Protein 5IXU (pdb70)

Foldseek 3Di:
DKKKKKKFQWDPPCLVVLVVLCVVQPPVLLVVQWDWPDWDADPDDRGSMIITITDDPDDVSVVVSVVVSVPDPSNVVRVVVNVVTGPDMDIDMDDDDPPDDD

Sequence (102 aa):
MLVEMRTYRITAGKVPEFLKIYQDEGLGIITQYARLRGCWTQDSGTLNSVVFWWAYDDYSHRAAQRERLAADPQWQAFTPRIVPYLEHQESVVFLVPAAFCPD

Solvent-accessible surface area: 6343 Å² total; per-residue (Å²): 94,3,32,2,58,40,16,21,92,2,57,79,65,21,18,95,45,0,51,51,22,12,122,117,71,0,58,50,23,10,60,129,52,10,54,58,129,10,56,128,74,64,142,87,72,78,97,52,3,0,17,3,94,8,12,15,96,61,118,79,90,44,61,62,56,81,127,49,8,59,70,15,97,114,34,101,76,8,39,81,117,10,86,97,51,37,102,78,89,93,60,64,84,77,107,70,58,115,178,63,111,137

InterPro domains:
  IPR011008 Dimeric alpha-beta barrel [SSF54909] (1-107)
  IPR012577 NIPSNAP [PF07978] (9-107)
  IPR051557 NipSnap domain-containing protein [PTHR21017] (2-107)

Nearest PDB structures (foldseek):
  5ixu-assembly1_A  TM=1.010E+00  e=1.573E-21  Paraburkholderia xenovorans LB400
  5k9f-assembly1_A  TM=9.695E-01  e=9.346E-12  Paraburkholderia xenovorans LB400
  1vqy-assembly1_C  TM=9.711E-01  e=3.138E-11  Agrobacterium fabrum str. C58
  2ap6-assembly1_A  TM=9.720E-01  e=5.937E-11  Agrobacterium fabrum str. C58
  1vqs-assembly1_B  TM=9.683E-01  e=1.046E-09  Agrobacterium fabrum str. C58

Radius of gyration: 14.14 Å; Cα contacts (8 Å, |Δi|>4): 156; chains: 1; bounding box: 19×32×40 Å

Organism: Paraburkholderia xenovorans (strain LB400) (NCBI:txid266265)

Secondary structure (DSSP, 8-state):
-EEEEEEEEE-TT-HHHHHHHI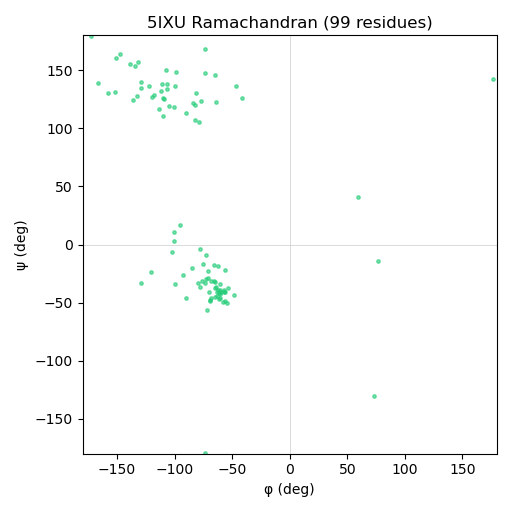IIIIHHHHTTTSEEEEEEE-SSSSSSEEEEEEEESSHHHHHHHHHHHHT-HHHHHHHHHHGGGEEEEEEEEE---TT---

B-factor: mean 49.91, std 13.93, range [25.0, 137.82]

CATH classification: 3.30.70.100

Structure (mmCIF, N/CA/C/O backbone):
data_5IXU
#
_entry.id   5IXU
#
_cell.length_a   94.620
_cell.length_b   94.620
_cell.length_c   94.620
_cell.angle_alpha   90.000
_cell.angle_beta   90.000
_cell.angle_gamma   90.000
#
_symmetry.space_group_name_H-M   'P 4 3 2'
#
loop_
_entity.id
_entity.type
_entity.pdbx_description
1 polymer 'Uncharacterized protein'
2 non-polymer 'SULFATE ION'
3 water water
#
loop_
_atom_site.group_PDB
_atom_site.id
_atom_site.type_symbol
_atom_site.label_atom_id
_atom_site.label_alt_id
_atom_site.label_comp_id
_atom_site.label_asym_id
_atom_site.label_entity_id
_atom_site.label_seq_id
_atom_site.pdbx_PDB_ins_code
_atom_site.Cartn_x
_atom_site.Cartn_y
_atom_site.Cartn_z
_atom_site.occupancy
_atom_site.B_iso_or_equiv
_atom_site.auth_seq_id
_atom_site.auth_comp_id
_atom_site.auth_asym_id
_atom_site.auth_atom_id
_atom_site.pdbx_PDB_model_num
ATOM 1 N N . MET A 1 15 ? 10.321 28.375 52.268 1.00 51.81 7 MET A N 1
ATOM 2 C CA . MET A 1 15 ? 10.525 27.634 51.023 1.00 48.39 7 MET A CA 1
ATOM 3 C C . MET A 1 15 ? 9.637 26.369 50.907 1.00 50.21 7 MET A C 1
ATOM 4 O O . MET A 1 15 ? 8.968 25.939 51.858 1.00 48.77 7 MET A O 1
ATOM 6 N N . LEU A 1 16 ? 9.655 25.774 49.717 1.00 46.86 8 LEU A N 1
ATOM 7 C CA . LEU A 1 16 ? 8.785 24.655 49.386 1.00 45.30 8 LEU A CA 1
ATOM 8 C C . LEU A 1 16 ? 9.417 23.897 48.233 1.00 47.10 8 LEU A C 1
ATOM 9 O O . LEU A 1 16 ? 9.824 24.505 47.240 1.00 49.01 8 LEU A O 1
ATOM 14 N N . VAL A 1 17 ? 9.523 22.585 48.368 1.00 42.16 9 VAL A N 1
ATOM 15 C CA . VAL A 1 17 ? 9.994 21.743 47.285 1.00 33.72 9 VAL A CA 1
ATOM 16 C C . VAL A 1 17 ? 8.810 20.985 46.738 1.00 33.67 9 VAL A C 1
ATOM 17 O O . VAL A 1 17 ? 7.966 20.494 47.503 1.00 35.91 9 VAL A O 1
ATOM 21 N N . GLU A 1 18 ? 8.755 20.885 45.415 1.00 30.99 10 GLU A N 1
ATOM 22 C CA . GLU A 1 18 ? 7.897 19.924 44.751 1.00 29.97 10 GLU A CA 1
ATOM 23 C C . GLU A 1 18 ? 8.765 18.798 44.226 1.00 30.86 10 GLU A C 1
ATOM 24 O O . GLU A 1 18 ? 9.640 19.025 43.386 1.00 31.34 10 GLU A O 1
ATOM 30 N N . MET A 1 19 ? 8.511 17.587 44.697 1.00 29.09 11 MET A N 1
ATOM 31 C CA . MET A 1 19 ? 9.206 16.410 44.201 1.00 31.79 11 MET A CA 1
ATOM 32 C C . MET A 1 19 ? 8.296 15.688 43.220 1.00 36.53 11 MET A C 1
ATOM 33 O O . MET A 1 19 ? 7.200 15.245 43.587 1.00 36.36 11 MET A O 1
ATOM 38 N N . ARG A 1 20 ? 8.743 15.579 41.976 1.00 32.70 12 ARG A N 1
ATOM 39 C CA . ARG A 1 20 ? 7.958 14.975 40.909 1.00 31.49 12 ARG A CA 1
ATOM 40 C C . ARG A 1 20 ? 8.682 13.744 40.396 1.00 32.98 12 ARG A C 1
ATOM 41 O O . ARG A 1 20 ? 9.873 13.807 40.063 1.00 36.56 12 ARG A O 1
ATOM 49 N N . THR A 1 21 ? 7.966 12.632 40.327 1.00 31.59 13 THR A N 1
ATOM 50 C CA . THR A 1 21 ? 8.542 11.363 39.906 1.00 31.32 13 THR A CA 1
ATOM 51 C C . THR A 1 21 ? 7.830 10.858 38.656 1.00 35.04 13 THR A C 1
ATOM 52 O O . THR A 1 21 ? 6.595 10.782 38.628 1.00 38.52 13 THR A O 1
ATOM 56 N N . TYR A 1 22 ? 8.611 10.547 37.615 1.00 31.70 14 TYR A N 1
ATOM 57 C CA . TYR A 1 22 ? 8.089 10.097 36.328 1.00 31.77 14 TYR A CA 1
ATOM 58 C C . TYR A 1 22 ? 8.510 8.645 36.106 1.00 29.28 14 TYR A C 1
ATOM 59 O O . TYR A 1 22 ? 9.706 8.349 35.999 1.00 37.61 14 TYR A O 1
ATOM 68 N N . ARG A 1 23 ? 7.531 7.746 36.034 1.00 45.95 15 ARG A N 1
ATOM 69 C CA . ARG A 1 23 ? 7.807 6.386 35.607 1.00 41.51 15 ARG A CA 1
ATOM 70 C C . ARG A 1 23 ? 7.788 6.348 34.085 1.00 40.28 15 ARG A C 1
ATOM 71 O O . ARG A 1 23 ? 6.785 6.713 33.461 1.00 38.68 15 ARG A O 1
ATOM 79 N N . ILE A 1 24 ? 8.911 5.930 33.501 1.00 42.77 16 ILE A N 1
ATOM 80 C CA . ILE A 1 24 ? 9.176 5.923 32.066 1.00 43.81 16 ILE A CA 1
ATOM 81 C C . ILE A 1 24 ? 8.926 4.523 31.521 1.00 53.08 16 ILE A C 1
ATOM 82 O O . ILE A 1 24 ? 9.092 3.522 32.223 1.00 60.81 16 ILE A O 1
ATOM 87 N N . THR A 1 25 ? 8.490 4.456 30.266 1.00 52.83 17 THR A N 1
ATOM 88 C CA . THR A 1 25 ? 8.508 3.218 29.498 1.00 51.69 17 THR A CA 1
ATOM 89 C C . THR A 1 25 ? 9.801 2.449 29.730 1.00 49.37 17 THR A C 1
ATOM 90 O O . THR A 1 25 ? 10.893 2.988 29.547 1.00 47.40 17 THR A O 1
ATOM 94 N N . ALA A 1 26 ? 9.657 1.181 30.124 1.00 49.64 18 ALA A N 1
ATOM 95 C CA . ALA A 1 26 ? 10.793 0.326 30.442 1.00 58.70 18 ALA A CA 1
ATOM 96 C C . ALA A 1 26 ? 11.871 0.417 29.374 1.00 61.34 18 ALA A C 1
ATOM 97 O O . ALA A 1 26 ? 11.584 0.431 28.178 1.00 68.61 18 ALA A O 1
ATOM 99 N N . GLY A 1 27 ? 13.119 0.507 29.814 1.00 53.95 19 GLY A N 1
ATOM 100 C CA . GLY A 1 27 ? 14.227 0.603 28.893 1.00 50.31 19 GLY A CA 1
ATOM 101 C C . GLY A 1 27 ? 14.432 1.952 28.237 1.00 56.43 19 GLY A C 1
ATOM 102 O O . GLY A 1 27 ? 15.498 2.178 27.649 1.00 60.17 19 GLY A O 1
ATOM 103 N N . LYS A 1 28 ? 13.465 2.864 28.306 1.00 54.43 20 LYS A N 1
ATOM 104 C CA . LYS A 1 28 ? 13.534 4.090 27.525 1.00 49.54 20 LYS A CA 1
ATOM 105 C C . LYS A 1 28 ? 13.996 5.298 28.335 1.00 46.73 20 LYS A C 1
ATOM 106 O O . LYS A 1 28 ? 13.944 6.420 27.829 1.00 45.73 20 LYS A O 1
ATOM 108 N N . VAL A 1 29 ? 14.481 5.099 29.562 1.00 49.86 21 VAL A N 1
ATOM 109 C CA . VAL A 1 29 ? 14.896 6.239 30.386 1.00 43.43 21 VAL A CA 1
ATOM 110 C C . VAL A 1 29 ? 16.017 7.047 29.743 1.00 46.37 21 VAL A C 1
ATOM 111 O O . VAL A 1 29 ? 15.929 8.287 29.749 1.00 45.80 21 VAL A O 1
ATOM 115 N N . PRO A 1 30 ? 17.091 6.445 29.208 1.00 47.57 22 PRO A N 1
ATOM 116 C CA . PRO A 1 30 ? 1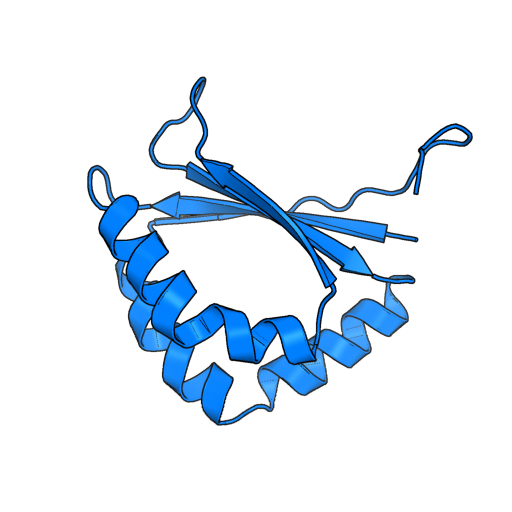8.124 7.281 28.576 1.00 42.97 22 PRO A CA 1
ATOM 117 C C . PRO A 1 30 ? 17.590 8.111 27.429 1.00 43.05 22 PRO A C 1
ATOM 118 O O . PRO A 1 30 ? 17.949 9.285 27.314 1.00 43.92 22 PRO A O 1
ATOM 122 N N . GLU A 1 31 ? 16.714 7.551 26.591 1.00 54.28 23 GLU A N 1
ATOM 123 C CA . GLU A 1 31 ? 16.121 8.359 25.531 1.00 49.47 23 GLU A CA 1
ATOM 124 C C . GLU A 1 31 ? 15.385 9.557 26.118 1.00 48.15 23 GLU A C 1
ATOM 125 O O . GLU A 1 31 ? 15.619 10.699 25.703 1.00 47.00 23 GLU A O 1
ATOM 127 N N . PHE A 1 32 ? 14.518 9.319 27.118 1.00 49.13 24 PHE A N 1
ATOM 128 C CA . PHE A 1 32 ? 13.761 10.405 27.749 1.00 43.13 24 PHE A CA 1
ATOM 129 C C . PHE A 1 32 ? 14.689 11.478 28.300 1.00 46.95 24 PHE A C 1
ATOM 130 O O . PHE A 1 32 ? 14.417 12.680 28.159 1.00 43.23 24 PHE A O 1
ATOM 138 N N . LEU A 1 33 ? 15.800 11.065 28.919 1.00 39.43 25 LEU A N 1
ATOM 139 C CA . LEU A 1 33 ? 16.678 12.041 29.542 1.00 40.00 25 LEU A CA 1
ATOM 140 C C . LEU A 1 33 ? 17.452 12.854 28.506 1.00 45.02 25 LEU A C 1
ATOM 141 O O . LEU A 1 33 ? 17.790 14.014 28.766 1.00 44.23 25 LEU A O 1
ATOM 146 N N . LYS A 1 34 ? 17.745 12.283 27.334 1.00 45.12 26 LYS A N 1
ATOM 147 C CA . LYS A 1 34 ? 18.404 13.082 26.303 1.00 48.72 26 LYS A CA 1
ATOM 148 C C . LYS A 1 34 ? 17.449 14.136 25.766 1.00 49.49 26 LYS A C 1
ATOM 149 O O . LYS A 1 34 ? 17.796 15.318 25.685 1.00 51.62 26 LYS A O 1
ATOM 151 N N . ILE A 1 35 ? 16.223 13.724 25.438 1.00 48.24 27 ILE A N 1
ATOM 152 C CA . ILE A 1 35 ? 15.215 14.655 24.940 1.00 58.76 27 ILE A CA 1
ATOM 153 C C . ILE A 1 35 ? 14.924 15.737 25.974 1.00 52.76 27 ILE A C 1
ATOM 154 O O . ILE A 1 35 ? 14.798 16.924 25.637 1.00 50.36 27 ILE A O 1
ATOM 159 N N . TYR A 1 36 ? 14.808 15.350 27.242 1.00 44.69 28 TYR A N 1
ATOM 160 C CA . TYR A 1 36 ? 14.568 16.346 28.275 1.00 43.54 28 TYR A CA 1
ATOM 161 C C . TYR A 1 36 ? 15.741 17.306 28.350 1.00 45.92 28 TYR A C 1
ATOM 162 O O . TYR A 1 36 ? 15.559 18.530 28.387 1.00 47.45 28 TYR A O 1
ATOM 171 N N . GLN A 1 37 ? 16.959 16.768 28.309 1.00 44.64 29 GLN A N 1
ATOM 172 C CA . GLN A 1 37 ? 18.140 17.603 28.491 1.00 48.82 29 GLN A CA 1
ATOM 173 C C . GLN A 1 37 ? 18.349 18.529 27.303 1.00 53.38 29 GLN A C 1
ATOM 174 O O . GLN A 1 37 ? 18.568 19.734 27.473 1.00 55.13 29 GLN A O 1
ATOM 180 N N . ASP A 1 38 ? 18.287 17.981 26.089 1.00 52.25 30 ASP A N 1
ATOM 181 C CA . ASP A 1 38 ? 18.565 18.775 24.903 1.00 59.73 30 ASP A CA 1
ATOM 182 C C . ASP A 1 38 ? 17.467 19.784 24.600 1.00 67.31 30 ASP A C 1
ATOM 183 O O . ASP A 1 38 ? 17.739 20.781 23.928 1.00 79.18 30 ASP A O 1
ATOM 188 N N . GLU A 1 39 ? 16.242 19.570 25.081 1.00 65.91 31 GLU A N 1
ATOM 189 C CA . GLU A 1 39 ? 15.120 20.333 24.546 1.00 62.69 31 GLU A CA 1
ATOM 190 C C . GLU A 1 39 ? 14.260 20.997 25.618 1.00 58.62 31 GLU A C 1
ATOM 191 O O . GLU A 1 39 ? 13.722 22.087 25.385 1.00 55.65 31 GLU A O 1
ATOM 197 N N . GLY A 1 40 ? 14.125 20.377 26.790 1.00 54.67 32 GLY A N 1
ATOM 198 C CA . GLY A 1 40 ? 13.242 20.933 27.805 1.00 54.19 32 GLY A CA 1
ATOM 199 C C . GLY A 1 40 ? 13.909 21.731 28.911 1.00 52.68 32 GLY A C 1
ATOM 200 O O . GLY A 1 40 ? 13.350 22.713 29.412 1.00 48.14 32 GLY A O 1
ATOM 201 N N . LEU A 1 41 ? 15.119 21.314 29.285 1.00 55.89 33 LEU A N 1
ATOM 202 C CA . LEU A 1 41 ? 15.776 21.854 30.471 1.00 52.36 33 LEU A CA 1
ATOM 203 C C . LEU A 1 41 ? 15.910 23.370 30.404 1.00 51.71 33 LEU A C 1
ATOM 204 O O . LEU A 1 41 ? 15.587 24.080 31.364 1.00 44.45 33 LEU A O 1
ATOM 209 N N . GLY A 1 42 ? 16.398 23.881 29.272 1.00 52.78 34 GLY A N 1
ATOM 210 C CA . GLY A 1 42 ? 16.593 25.315 29.131 1.00 53.83 34 GLY A CA 1
ATOM 211 C C . GLY A 1 42 ? 15.312 26.115 29.265 1.00 56.25 34 GLY A C 1
ATOM 212 O O . GLY A 1 42 ? 15.331 27.233 29.785 1.00 60.67 34 GLY A O 1
ATOM 213 N N . ILE A 1 43 ? 14.185 25.562 28.809 1.00 54.17 35 ILE A N 1
ATOM 214 C CA . ILE A 1 43 ? 12.918 26.283 28.905 1.00 48.57 35 ILE A CA 1
ATOM 215 C C . ILE A 1 43 ? 12.448 26.331 30.347 1.00 54.96 35 ILE A C 1
ATOM 216 O O . ILE A 1 43 ? 12.224 27.409 30.909 1.00 58.99 35 ILE A O 1
ATOM 221 N N . ILE A 1 44 ? 12.298 25.158 30.973 1.00 47.10 36 ILE A N 1
ATOM 222 C CA . ILE A 1 44 ? 11.631 25.113 32.271 1.00 40.38 36 ILE A CA 1
ATOM 223 C C . ILE A 1 44 ? 12.480 25.783 33.339 1.00 49.55 36 ILE A C 1
ATOM 224 O O . ILE A 1 44 ? 11.941 26.390 34.272 1.00 49.35 36 ILE A O 1
ATOM 229 N N . THR A 1 45 ? 13.810 25.732 33.210 1.00 46.63 37 THR A N 1
ATOM 230 C CA . THR A 1 45 ? 14.628 26.374 34.227 1.00 45.48 37 THR A CA 1
ATOM 231 C C . THR A 1 45 ? 14.573 27.896 34.133 1.00 49.38 37 THR A C 1
ATOM 232 O O . THR A 1 45 ? 15.030 28.573 35.053 1.00 48.34 37 THR A O 1
ATOM 236 N N . GLN A 1 46 ? 13.983 28.454 33.081 1.00 54.25 38 GLN A N 1
ATOM 237 C CA . GLN A 1 46 ? 13.663 29.874 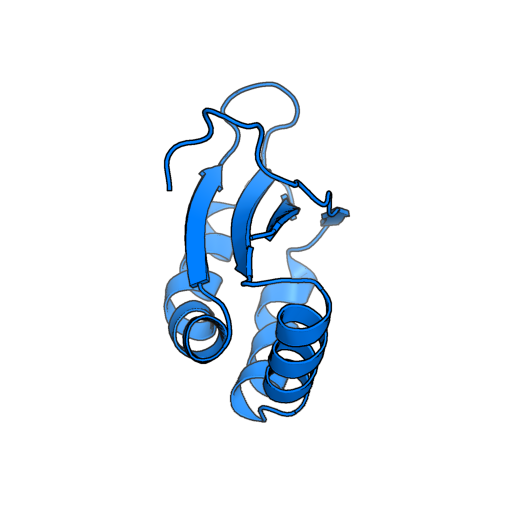33.123 1.00 58.91 38 GLN A CA 1
ATOM 238 C C . GLN A 1 46 ? 12.601 30.187 34.167 1.00 56.10 38 GLN A C 1
ATOM 239 O O . GLN A 1 46 ? 12.485 31.341 34.582 1.00 59.37 38 GLN A O 1
ATOM 245 N N . TYR A 1 47 ? 11.849 29.192 34.629 1.00 50.79 39 TYR A N 1
ATOM 246 C CA . TYR A 1 47 ? 10.716 29.452 35.506 1.00 50.30 39 TYR A CA 1
ATOM 247 C C . TYR A 1 47 ? 10.788 28.776 36.869 1.00 53.01 39 TYR A C 1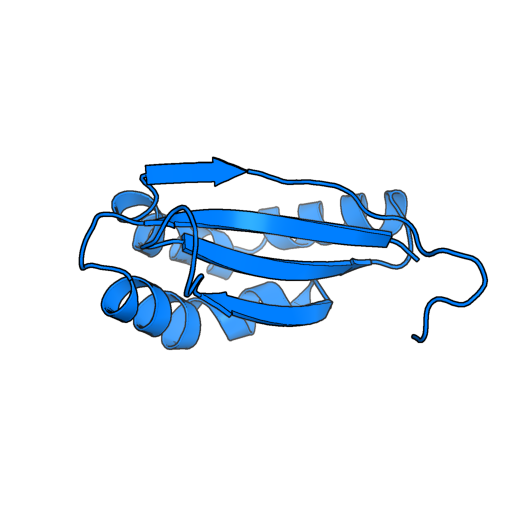
ATOM 248 O O . TYR A 1 47 ? 10.159 29.268 37.806 1.00 61.85 39 TYR A O 1
ATOM 257 N N . ALA A 1 48 ? 11.529 27.683 37.024 1.00 45.76 40 ALA A N 1
ATOM 258 C CA . ALA A 1 48 ? 11.623 27.017 38.312 1.00 41.75 40 ALA A CA 1
ATOM 259 C C . ALA A 1 48 ? 13.074 26.679 38.629 1.00 45.35 40 ALA A C 1
ATOM 260 O O . ALA A 1 48 ? 13.893 26.499 37.725 1.00 52.27 40 ALA A O 1
ATOM 262 N N . ARG A 1 49 ? 13.392 26.588 39.920 1.00 42.77 41 ARG A N 1
ATOM 263 C CA . ARG A 1 49 ? 14.743 26.233 40.345 1.00 50.60 41 ARG A CA 1
ATOM 264 C C . ARG A 1 49 ? 14.841 24.715 40.492 1.00 52.29 41 ARG A C 1
ATOM 265 O O . ARG A 1 49 ? 14.205 24.124 41.371 1.00 55.93 41 ARG A O 1
ATOM 267 N N . LEU A 1 50 ? 15.643 24.086 39.632 1.00 49.71 42 LEU A N 1
ATOM 268 C CA . LEU A 1 50 ? 15.931 22.664 39.743 1.00 44.36 42 LEU A CA 1
ATOM 269 C C . LEU A 1 50 ? 17.032 22.445 40.759 1.00 44.70 42 LEU A C 1
ATOM 270 O O . LEU A 1 50 ? 18.146 22.936 40.582 1.00 44.37 42 LEU A O 1
ATOM 275 N N . ARG A 1 51 ? 16.740 21.690 41.808 1.00 46.79 43 ARG A N 1
ATOM 276 C CA . ARG A 1 51 ? 17.781 21.350 42.759 1.00 48.89 43 ARG A CA 1
ATOM 277 C C . ARG A 1 51 ? 18.320 19.936 42.588 1.00 53.21 43 ARG A C 1
ATOM 278 O O . ARG A 1 51 ? 19.298 19.595 43.245 1.00 61.75 43 ARG A O 1
ATOM 286 N N . GLY A 1 52 ? 17.741 19.115 41.715 1.00 53.94 44 GLY A N 1
ATOM 287 C CA . GLY A 1 52 ? 18.253 17.769 41.518 1.00 50.03 44 GLY A CA 1
ATOM 288 C C . GLY A 1 52 ? 17.440 16.925 40.556 1.00 45.47 44 GLY A C 1
ATOM 289 O O . GLY A 1 52 ? 16.207 17.024 40.534 1.00 43.30 44 GLY A O 1
ATOM 290 N N . CYS A 1 53 ? 18.113 16.099 39.749 1.00 42.44 45 CYS A N 1
ATOM 291 C CA . CYS A 1 53 ? 17.443 15.160 38.848 1.00 39.43 45 CYS A CA 1
ATOM 292 C C . CYS A 1 53 ? 18.131 13.804 38.916 1.00 37.31 45 CYS A C 1
ATOM 293 O O . CYS A 1 53 ? 19.334 13.697 38.655 1.00 38.59 45 CYS A O 1
ATOM 296 N N . TRP A 1 54 ? 17.368 12.763 39.227 1.00 36.96 46 TRP A N 1
ATOM 297 C CA . TRP A 1 54 ? 17.951 11.474 39.575 1.00 38.22 46 TRP A CA 1
ATOM 298 C C . TRP A 1 54 ? 17.161 10.348 38.927 1.00 37.91 46 TRP A C 1
ATOM 299 O O . TRP A 1 54 ? 15.966 10.467 38.660 1.00 37.00 46 TRP A O 1
ATOM 310 N N . THR A 1 55 ? 17.823 9.223 38.728 1.00 42.88 47 THR A N 1
ATOM 311 C CA . THR A 1 55 ? 17.119 7.998 38.392 1.00 38.80 47 THR A CA 1
ATOM 312 C C . THR A 1 55 ? 17.146 7.073 39.606 1.00 39.97 47 THR A C 1
ATOM 313 O O . THR A 1 55 ? 18.052 7.148 40.445 1.00 44.66 47 THR A O 1
ATOM 317 N N . GLN A 1 56 ? 16.124 6.236 39.745 1.00 34.94 48 GLN A N 1
ATOM 318 C CA . GLN A 1 56 ? 16.085 5.355 40.903 1.00 34.99 48 GLN A CA 1
ATOM 319 C C . GLN A 1 56 ? 16.962 4.153 40.648 1.00 37.83 48 GLN A C 1
ATOM 320 O O . GLN A 1 56 ? 16.852 3.511 39.604 1.00 38.58 48 GLN A O 1
ATOM 326 N N . ASP A 1 57 ? 17.831 3.859 41.602 1.00 37.38 49 ASP A N 1
ATOM 327 C CA . ASP A 1 57 ? 18.633 2.647 41.611 1.00 31.41 49 ASP A CA 1
ATOM 328 C C . ASP A 1 57 ? 18.070 1.565 42.547 1.00 38.44 49 ASP A C 1
ATOM 329 O O . ASP A 1 57 ? 18.702 0.510 42.706 1.00 32.47 49 ASP A O 1
ATOM 334 N N . SER A 1 58 ? 16.914 1.796 43.180 1.00 31.31 50 SER A N 1
ATOM 335 C CA . SER A 1 58 ? 16.282 0.787 44.029 1.00 33.54 50 SER A CA 1
ATOM 336 C C . SER A 1 58 ? 14.780 1.013 44.002 1.00 33.34 50 SER A C 1
ATOM 337 O O . SER A 1 58 ? 14.313 2.097 43.641 1.00 35.24 50 SER A O 1
ATOM 340 N N . GLY A 1 59 ? 14.022 -0.018 44.372 1.00 33.45 51 GLY A N 1
ATOM 341 C CA . GLY A 1 59 ? 12.560 0.093 44.314 1.00 34.35 51 GLY A CA 1
ATOM 342 C C . GLY A 1 59 ? 12.052 0.044 42.880 1.00 34.48 51 GLY A C 1
ATOM 343 O O . GLY A 1 59 ? 12.423 -0.832 42.111 1.00 39.47 51 GLY A O 1
ATOM 344 N N . THR A 1 60 ? 11.210 0.992 42.498 1.00 38.02 52 THR A N 1
ATOM 345 C CA . THR A 1 60 ? 10.636 0.975 41.153 1.00 35.60 52 THR A CA 1
ATOM 346 C C . THR A 1 60 ? 11.621 1.581 40.160 1.00 37.33 52 THR A C 1
ATOM 347 O O . THR A 1 60 ? 11.819 2.798 40.132 1.00 34.59 52 THR A O 1
ATOM 351 N N . LEU A 1 61 ? 12.230 0.743 39.328 1.00 37.56 53 LEU A N 1
ATOM 352 C CA . LEU A 1 61 ? 13.220 1.242 38.386 1.00 38.77 53 LEU A CA 1
ATOM 353 C C . LEU A 1 61 ? 12.534 2.002 37.249 1.00 35.79 53 LEU A C 1
ATOM 354 O O . LEU A 1 61 ? 11.313 2.172 37.223 1.00 40.26 53 LEU A O 1
ATOM 359 N N . ASN A 1 62 ? 13.325 2.495 36.311 1.00 36.23 54 ASN A N 1
ATOM 360 C CA . ASN A 1 62 ? 12.781 3.270 35.191 1.00 50.17 54 ASN A CA 1
ATOM 361 C C . ASN A 1 62 ? 12.029 4.506 35.687 1.00 46.25 54 ASN A C 1
ATOM 362 O O . ASN A 1 62 ? 10.964 4.852 35.172 1.00 46.13 54 ASN A O 1
ATOM 367 N N . SER A 1 63 ? 12.578 5.167 36.700 1.00 34.92 55 SER A N 1
ATOM 368 C CA . SER A 1 63 ? 11.888 6.251 37.380 1.00 36.36 55 SER A CA 1
ATOM 369 C C . SER A 1 63 ? 12.829 7.437 37.520 1.00 41.18 55 SER A C 1
ATOM 370 O O . SER A 1 63 ? 13.953 7.285 38.002 1.00 41.71 55 SER A O 1
ATOM 373 N N . VAL A 1 64 ? 12.375 8.609 37.089 1.00 39.01 56 VAL A N 1
ATOM 374 C CA . VAL A 1 64 ? 13.167 9.830 37.142 1.00 36.56 56 VAL A CA 1
ATOM 375 C C . VAL A 1 64 ? 12.571 10.750 38.190 1.00 32.53 56 VAL A C 1
ATOM 376 O O . VAL A 1 64 ? 11.370 11.047 38.153 1.00 41.36 56 VAL A O 1
ATOM 380 N N . VAL A 1 65 ? 13.404 11.192 39.123 1.00 31.90 57 VAL A N 1
ATOM 381 C CA . VAL A 1 65 ? 12.990 12.038 40.233 1.00 31.20 57 VAL A CA 1
ATOM 382 C C . VAL A 1 65 ? 13.548 13.442 40.009 1.00 39.94 57 VAL A C 1
ATOM 383 O O . VAL A 1 65 ? 14.759 13.616 39.788 1.00 36.99 57 VAL A O 1
ATOM 387 N N . PHE A 1 66 ? 12.653 14.436 40.028 1.00 37.82 58 PHE A N 1
ATOM 388 C CA . PHE A 1 66 ? 12.997 15.856 39.948 1.00 37.45 58 PHE A CA 1
ATOM 389 C C . PHE A 1 66 ? 12.711 16.539 41.280 1.00 32.61 58 PHE A C 1
ATOM 390 O O . PHE A 1 66 ? 11.665 16.295 41.891 1.00 37.77 58 PHE A O 1
ATOM 398 N N . TRP A 1 67 ? 13.623 17.417 41.718 1.00 34.85 59 TRP A N 1
ATOM 399 C CA . TRP A 1 67 ? 13.417 18.281 42.889 1.00 39.12 59 TRP A CA 1
ATOM 400 C C . TRP A 1 67 ? 13.265 19.729 42.418 1.00 35.39 59 TRP A C 1
ATOM 401 O O . TRP A 1 67 ? 14.242 20.356 41.996 1.00 40.58 59 TRP A O 1
ATOM 412 N N . TRP A 1 68 ? 12.064 20.280 42.533 1.00 35.43 60 TRP A N 1
ATOM 413 C CA . TRP A 1 68 ? 11.810 21.673 42.164 1.00 42.29 60 TRP A CA 1
ATOM 414 C C . TRP A 1 68 ? 11.628 22.509 43.425 1.00 45.07 60 TRP A C 1
ATOM 415 O O . TRP A 1 68 ? 10.897 22.107 44.338 1.00 48.45 60 TRP A O 1
ATOM 426 N N . ALA A 1 69 ? 12.287 23.667 43.471 1.00 43.59 61 ALA A N 1
ATOM 427 C CA . ALA A 1 69 ? 12.271 24.557 44.630 1.00 42.91 61 ALA A CA 1
ATOM 428 C C . ALA A 1 69 ? 11.528 25.849 44.305 1.00 40.26 61 ALA A C 1
ATOM 429 O O . ALA A 1 69 ? 11.793 26.487 43.282 1.00 41.70 61 ALA A O 1
ATOM 431 N N . TYR A 1 70 ? 10.621 26.241 45.188 1.00 39.75 62 TYR A N 1
ATOM 432 C CA . TYR A 1 70 ? 9.889 27.492 45.070 1.00 43.85 62 TYR A CA 1
ATOM 433 C C . TYR A 1 70 ? 9.931 28.236 46.407 1.00 44.92 62 TYR A C 1
ATOM 434 O O . TYR A 1 70 ? 10.132 27.631 47.461 1.00 51.06 62 TYR A O 1
ATOM 443 N N . ASP A 1 71 ? 9.733 29.557 46.371 1.00 51.34 63 ASP A N 1
ATOM 444 C CA . ASP A 1 71 ? 9.682 30.321 47.622 1.00 59.25 63 ASP A CA 1
ATOM 445 C C . ASP A 1 71 ? 8.481 29.929 48.474 1.00 57.61 63 ASP A C 1
ATOM 446 O O . ASP A 1 71 ? 8.568 29.914 49.709 1.00 57.88 63 ASP A O 1
ATOM 451 N N . ASP A 1 72 ? 7.346 29.659 47.838 1.00 55.77 64 ASP A N 1
ATOM 452 C CA . ASP A 1 72 ? 6.108 29.337 48.541 1.00 59.20 64 ASP A CA 1
ATOM 453 C C . ASP A 1 72 ? 5.084 28.919 47.500 1.00 50.71 64 ASP A C 1
ATOM 454 O O . ASP A 1 72 ? 5.358 28.930 46.297 1.00 48.54 64 ASP A O 1
ATOM 459 N N . TYR A 1 73 ? 3.882 28.583 47.976 1.00 49.48 65 TYR A N 1
ATOM 460 C CA . TYR A 1 73 ? 2.848 28.091 47.074 1.00 51.99 65 TYR A CA 1
ATOM 461 C C . TYR A 1 73 ? 2.426 29.144 46.053 1.00 53.82 65 TYR A C 1
ATOM 462 O O . TYR A 1 73 ? 2.155 28.802 44.895 1.00 51.85 65 TYR A O 1
ATOM 471 N N . SER A 1 74 ? 2.375 30.421 46.438 1.00 55.22 66 SER A N 1
ATOM 472 C CA . SER A 1 74 ? 1.886 31.391 45.464 1.00 56.90 66 SER A CA 1
ATOM 473 C C . SER A 1 74 ? 2.951 31.733 44.423 1.00 54.08 66 SER A C 1
ATOM 474 O O . SER A 1 74 ? 2.621 31.925 43.249 1.00 56.38 66 SER A O 1
ATOM 477 N N . HIS A 1 75 ? 4.228 31.807 44.813 1.00 51.65 67 HIS A N 1
ATOM 478 C CA . HIS A 1 75 ? 5.272 31.924 43.798 1.00 52.11 67 HIS A CA 1
ATOM 479 C C . HIS A 1 75 ? 5.257 30.716 42.873 1.00 52.88 67 HIS A C 1
ATOM 480 O O . HIS A 1 75 ? 5.441 30.855 41.658 1.00 53.07 67 HIS A O 1
ATOM 487 N N . ARG A 1 76 ? 5.025 29.522 43.425 1.00 44.13 68 ARG A N 1
ATOM 488 C CA . ARG A 1 76 ? 4.913 28.344 42.575 1.00 47.52 68 ARG A CA 1
ATOM 489 C C . ARG A 1 76 ? 3.745 28.483 41.602 1.00 48.70 68 ARG A C 1
ATOM 490 O O . ARG A 1 76 ? 3.885 28.227 40.402 1.00 48.01 68 ARG A O 1
ATOM 498 N N . ALA A 1 77 ? 2.583 28.904 42.097 1.00 49.22 69 ALA A N 1
ATOM 499 C CA . ALA A 1 77 ? 1.428 29.001 41.217 1.00 48.54 69 ALA A CA 1
ATOM 500 C C . ALA A 1 77 ? 1.677 30.015 40.111 1.00 50.21 69 ALA A C 1
ATOM 501 O O . ALA A 1 77 ? 1.344 29.764 38.946 1.00 52.13 69 ALA A O 1
ATOM 503 N N . ALA A 1 78 ? 2.324 31.135 40.443 1.00 47.85 70 ALA A N 1
ATOM 504 C CA . ALA A 1 78 ? 2.576 32.168 39.444 1.00 47.38 70 ALA A CA 1
ATOM 505 C C . ALA A 1 78 ? 3.617 31.724 38.423 1.00 51.65 70 ALA A C 1
ATOM 506 O O . ALA A 1 78 ? 3.472 31.991 37.221 1.00 56.21 70 ALA A O 1
ATOM 508 N N . GLN A 1 79 ? 4.680 31.052 38.872 1.00 50.93 71 GLN A N 1
ATOM 509 C CA . GLN A 1 79 ? 5.695 30.603 37.924 1.00 44.77 71 GLN A CA 1
ATOM 510 C C . GLN A 1 79 ? 5.187 29.462 37.045 1.00 39.08 71 GLN A C 1
ATOM 511 O O . GLN A 1 79 ? 5.631 29.323 35.897 1.00 41.32 71 GLN A O 1
ATOM 517 N N . ARG A 1 80 ? 4.260 28.645 37.550 1.00 49.17 72 ARG A N 1
ATOM 518 C CA . ARG A 1 80 ? 3.743 27.545 36.739 1.00 48.60 72 ARG A CA 1
ATOM 519 C C . ARG A 1 80 ? 2.811 28.060 35.651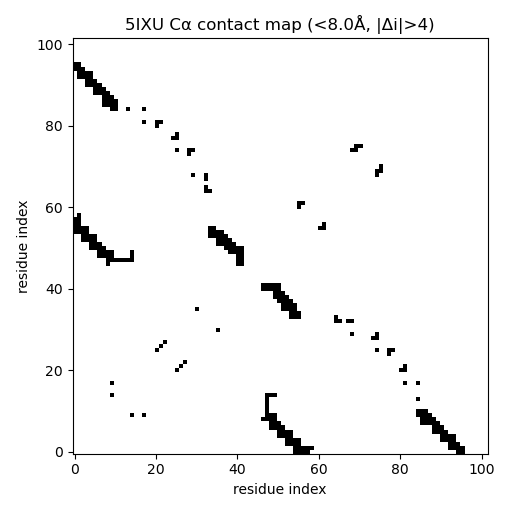 1.00 45.74 72 ARG A C 1
ATOM 520 O O . ARG A 1 80 ? 2.776 27.501 34.546 1.00 50.53 72 ARG A O 1
ATOM 528 N N . GLU A 1 81 ? 2.080 29.139 35.927 1.00 48.00 73 GLU A N 1
ATOM 529 C CA . GLU A 1 81 ? 1.275 29.761 34.880 1.00 49.37 73 GLU A CA 1
ATOM 530 C C . GLU A 1 81 ? 2.156 30.327 33.773 1.00 49.42 73 GLU A C 1
ATOM 531 O O . GLU A 1 81 ? 1.867 30.136 32.584 1.00 50.19 73 GLU A O 1
ATOM 537 N N . ARG A 1 82 ? 3.238 31.022 34.141 1.00 47.38 74 ARG A N 1
ATOM 538 C CA . ARG A 1 82 ? 4.108 31.593 33.121 1.00 51.90 74 ARG A CA 1
ATOM 539 C C . ARG A 1 82 ? 4.768 30.495 32.295 1.00 49.25 74 ARG A C 1
ATOM 540 O O . ARG A 1 82 ? 4.970 30.670 31.087 1.00 50.53 74 ARG A O 1
ATOM 542 N N . LEU A 1 83 ? 5.049 29.341 32.915 1.00 48.33 75 LEU A N 1
ATOM 543 C CA . LEU A 1 83 ? 5.567 28.182 32.184 1.00 48.38 75 LEU A CA 1
ATOM 544 C C . LEU A 1 83 ? 4.511 27.606 31.245 1.00 49.12 75 LEU A C 1
ATOM 545 O O . LEU A 1 83 ? 4.798 27.295 30.081 1.00 48.98 75 LEU A O 1
ATOM 550 N N . ALA A 1 84 ? 3.283 27.448 31.738 1.00 47.47 76 ALA A N 1
ATOM 551 C CA . ALA A 1 84 ? 2.220 26.924 30.891 1.00 45.88 76 ALA A CA 1
ATOM 552 C C . ALA A 1 84 ? 2.033 27.784 29.647 1.00 48.26 76 ALA A C 1
ATOM 553 O O . ALA A 1 84 ? 1.824 27.259 28.548 1.00 52.12 76 ALA A O 1
ATOM 555 N N . ALA A 1 85 ? 2.142 29.106 29.794 1.00 53.38 77 ALA A N 1
ATOM 556 C CA . ALA A 1 85 ? 1.912 30.032 28.690 1.00 49.53 77 ALA A CA 1
ATOM 557 C C . ALA A 1 85 ? 3.076 30.113 27.718 1.00 50.66 77 ALA A C 1
ATOM 558 O O . ALA A 1 85 ? 2.965 30.808 26.707 1.00 66.79 77 ALA A O 1
ATOM 560 N N . ASP A 1 86 ? 4.172 29.438 27.988 1.00 51.01 78 ASP A N 1
ATOM 561 C CA . ASP A 1 86 ? 5.349 29.566 27.146 1.00 58.74 78 ASP A CA 1
ATOM 562 C C . ASP A 1 86 ? 5.158 28.767 25.858 1.00 58.87 78 ASP A C 1
ATOM 563 O O . ASP A 1 86 ? 4.923 27.552 25.922 1.00 50.52 78 ASP A O 1
ATOM 568 N N . PRO A 1 87 ? 5.269 29.397 24.682 1.00 59.60 79 PRO A N 1
ATOM 569 C CA . PRO A 1 87 ? 5.097 28.638 23.430 1.00 60.09 79 PRO A CA 1
ATOM 570 C C . PRO A 1 87 ? 6.149 27.564 23.252 1.00 61.08 79 PRO A C 1
ATOM 571 O O . PRO A 1 87 ? 5.830 26.449 22.816 1.00 65.67 79 PRO A O 1
ATOM 575 N N . GLN A 1 88 ? 7.402 27.870 23.585 1.00 58.91 80 GLN A N 1
ATOM 576 C CA . GLN A 1 88 ? 8.445 26.848 23.553 1.00 57.42 80 GLN A CA 1
ATOM 577 C C . GLN A 1 88 ? 8.053 25.637 24.395 1.00 56.42 80 GLN A C 1
ATOM 578 O O . GLN A 1 88 ? 8.119 24.492 23.927 1.00 56.03 80 GLN A O 1
ATOM 584 N N . TRP A 1 89 ? 7.628 25.869 25.640 1.00 57.55 81 TRP A N 1
ATOM 585 C CA . TRP A 1 89 ? 7.278 24.744 26.502 1.00 55.45 81 TRP A CA 1
ATOM 586 C C . TRP A 1 89 ? 6.120 23.941 25.922 1.00 55.72 81 TRP A C 1
ATOM 587 O O . TRP A 1 89 ? 6.135 22.706 25.959 1.00 47.15 81 TRP A O 1
ATOM 598 N N . GLN A 1 90 ? 5.105 24.620 25.374 1.00 60.06 82 GLN A N 1
ATOM 599 C CA . GLN A 1 90 ? 3.988 23.884 24.788 1.00 62.51 82 GLN A CA 1
ATOM 600 C C . GLN A 1 90 ? 4.424 23.082 23.569 1.00 60.40 82 GLN A C 1
ATOM 601 O O . GLN A 1 90 ? 3.869 22.013 23.295 1.00 60.21 82 GLN A O 1
ATOM 607 N N . ALA A 1 91 ? 5.415 23.571 22.836 1.00 56.70 83 ALA A N 1
ATOM 608 C CA . ALA A 1 91 ? 5.927 22.805 21.713 1.00 60.97 83 ALA A CA 1
ATOM 609 C C . ALA A 1 91 ? 6.808 21.634 22.143 1.00 58.29 83 ALA A C 1
ATOM 610 O O . ALA A 1 91 ? 7.031 20.722 21.341 1.00 55.66 83 ALA A O 1
ATOM 612 N N . PHE A 1 92 ? 7.294 21.625 23.386 1.00 57.39 84 PHE A N 1
ATOM 613 C CA . PHE A 1 92 ? 8.215 20.591 23.849 1.00 58.49 84 PHE A CA 1
ATOM 614 C C . PHE A 1 92 ? 7.521 19.377 24.467 1.00 59.06 84 PHE A C 1
ATOM 615 O O . PHE A 1 92 ? 7.899 18.237 24.175 1.00 60.43 84 PHE A O 1
ATOM 623 N N . THR A 1 93 ? 6.537 19.597 25.338 1.00 55.29 85 THR A N 1
ATOM 624 C CA . THR A 1 93 ? 5.930 18.485 26.069 1.00 52.08 85 THR A CA 1
ATOM 625 C C . THR A 1 93 ? 5.416 17.345 25.189 1.00 51.34 85 THR A C 1
ATOM 626 O O . THR A 1 93 ? 5.564 16.181 25.597 1.00 49.35 85 THR A O 1
ATOM 630 N N . PRO A 1 94 ? 4.829 17.573 24.008 1.00 51.19 86 PRO A N 1
ATOM 631 C CA . PRO A 1 94 ? 4.461 16.426 23.164 1.00 52.76 86 PRO A CA 1
ATOM 632 C C . PRO A 1 94 ? 5.626 15.502 22.842 1.00 54.60 86 PRO A C 1
ATOM 633 O O . PRO A 1 94 ? 5.398 14.329 22.521 1.00 58.84 86 PRO A O 1
ATOM 637 N N . ARG A 1 95 ? 6.863 15.978 22.928 1.00 52.55 87 ARG A N 1
ATOM 638 C CA . ARG A 1 95 ? 7.979 15.087 22.649 1.00 55.50 87 ARG A CA 1
ATOM 639 C C . ARG A 1 95 ? 8.255 14.126 23.797 1.00 55.54 87 ARG A C 1
ATOM 640 O O . ARG A 1 95 ? 8.683 12.995 23.555 1.00 52.15 87 ARG A O 1
ATOM 648 N N . ILE A 1 96 ? 7.999 14.522 25.039 1.00 56.75 88 ILE A N 1
ATOM 649 C CA . ILE A 1 96 ? 8.242 13.590 26.134 1.00 53.39 88 ILE A CA 1
ATOM 650 C C . ILE A 1 96 ? 6.998 12.780 26.486 1.00 53.23 88 ILE A C 1
ATOM 651 O O . ILE A 1 96 ? 7.124 11.658 26.976 1.00 50.03 88 ILE A O 1
ATOM 656 N N . VAL A 1 97 ? 5.806 13.304 26.219 1.00 53.68 89 VAL A N 1
ATOM 657 C CA . VAL A 1 97 ? 4.554 12.657 26.618 1.00 53.23 89 VAL A CA 1
ATOM 658 C C . VAL A 1 9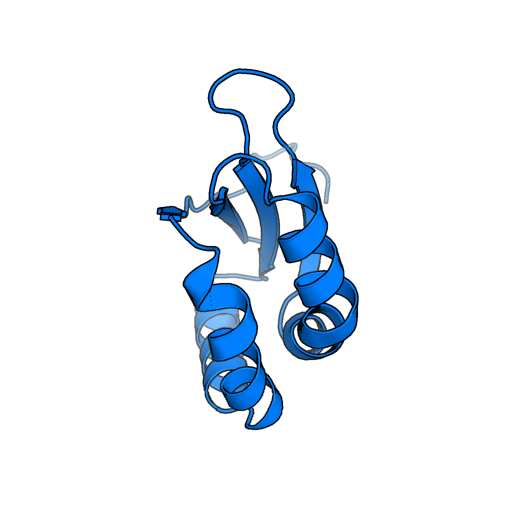7 ? 4.491 11.170 26.259 1.00 52.58 89 VAL A C 1
ATOM 659 O O . VAL A 1 97 ? 4.056 10.370 27.105 1.00 50.00 89 VAL A O 1
ATOM 663 N N . PRO A 1 98 ? 4.912 10.734 25.062 1.00 49.70 90 PRO A N 1
ATOM 664 C CA . PRO A 1 98 ? 4.849 9.290 24.760 1.00 48.84 90 PRO A CA 1
ATOM 665 C C . PRO A 1 98 ? 5.709 8.413 25.652 1.00 51.07 90 PRO A C 1
ATOM 666 O O . PRO A 1 98 ? 5.463 7.207 25.705 1.00 52.06 90 PRO A O 1
ATOM 670 N N . TYR A 1 99 ? 6.704 8.961 26.348 1.00 53.84 91 TYR A N 1
ATOM 671 C CA . TYR A 1 99 ? 7.519 8.181 27.280 1.00 51.43 91 TYR A CA 1
ATOM 672 C C . TYR A 1 99 ? 6.911 8.057 28.679 1.00 50.57 91 TYR A C 1
ATOM 673 O O . TYR A 1 99 ? 7.292 7.144 29.424 1.00 49.87 91 TYR A O 1
ATOM 682 N N . LEU A 1 100 ? 5.986 8.950 29.044 1.00 46.49 92 LEU A N 1
ATOM 683 C CA . LEU A 1 100 ? 5.484 9.078 30.408 1.00 45.87 92 LEU A CA 1
ATOM 684 C C . LEU A 1 100 ? 4.473 7.986 30.678 1.00 52.08 92 LEU A C 1
ATOM 685 O O . LEU A 1 100 ? 3.328 8.069 30.230 1.00 57.08 92 LEU A O 1
ATOM 690 N N . GLU A 1 101 ? 4.867 6.981 31.445 1.00 53.77 93 GLU A N 1
ATOM 691 C CA . GLU A 1 101 ? 3.884 5.990 31.847 1.00 49.11 93 GLU A CA 1
ATOM 692 C C . GLU A 1 101 ? 3.033 6.469 33.014 1.00 43.68 93 GLU A C 1
ATOM 693 O O . GLU A 1 101 ? 1.845 6.148 33.080 1.00 48.67 93 GLU A O 1
ATOM 699 N N . HIS A 1 102 ? 3.595 7.266 33.909 1.00 40.03 94 HIS A N 1
ATOM 700 C CA . HIS A 1 102 ? 2.948 7.536 35.181 1.00 39.31 94 HIS A CA 1
ATOM 701 C C . HIS A 1 102 ? 3.669 8.720 35.798 1.00 40.61 94 HIS A C 1
ATOM 702 O O . HIS A 1 102 ? 4.896 8.820 35.703 1.00 42.23 94 HIS A O 1
ATOM 709 N N . GLN A 1 103 ? 2.905 9.630 36.392 1.00 38.37 95 GLN A N 1
ATOM 710 C CA . GLN A 1 103 ? 3.463 10.839 36.967 1.00 40.59 95 GLN A CA 1
ATOM 711 C C . GLN A 1 103 ? 2.964 10.998 38.390 1.00 43.51 95 GLN A C 1
ATOM 712 O O . GLN A 1 103 ? 1.789 10.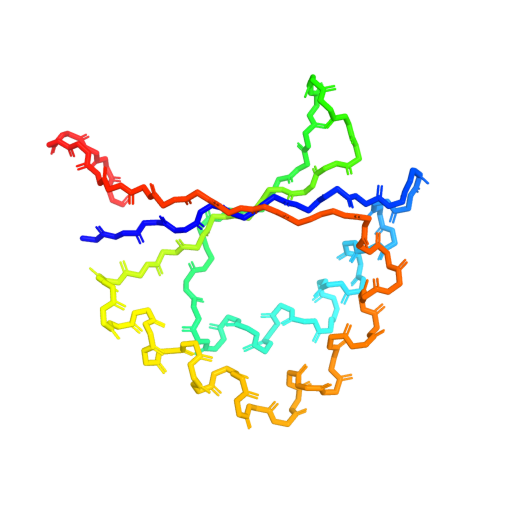731 38.674 1.00 47.42 95 GLN A O 1
ATOM 718 N N . GLU A 1 104 ? 3.853 11.435 39.286 1.00 36.31 96 GLU A N 1
ATOM 719 C CA . GLU A 1 104 ? 3.394 11.738 40.634 1.00 37.89 96 GLU A CA 1
ATOM 720 C C . GLU A 1 104 ? 4.185 12.885 41.253 1.00 39.14 96 GLU A C 1
ATOM 721 O O . GLU A 1 104 ? 5.257 13.270 40.784 1.00 40.71 96 GLU A O 1
ATOM 727 N N . SER A 1 105 ? 3.620 13.428 42.325 1.00 35.28 97 SER A N 1
ATOM 728 C CA . SER A 1 105 ? 4.058 14.695 42.874 1.00 32.59 97 SER A CA 1
ATOM 729 C C . SER A 1 105 ? 3.774 14.723 44.366 1.00 40.21 97 SER A C 1
ATOM 730 O O . SER A 1 105 ? 2.656 14.397 44.795 1.00 40.67 97 SER A O 1
ATOM 733 N N . VAL A 1 106 ? 4.800 15.111 45.134 1.00 32.39 98 VAL A N 1
ATOM 734 C CA A VAL A 1 106 ? 4.701 15.274 46.575 0.51 31.63 98 VAL A CA 1
ATOM 735 C CA B VAL A 1 106 ? 4.744 15.256 46.583 0.49 31.63 98 VAL A CA 1
ATOM 736 C C . VAL A 1 106 ? 5.264 16.642 46.945 1.00 35.88 98 VAL A C 1
ATOM 737 O O . VAL A 1 106 ? 6.270 17.093 46.385 1.00 30.87 98 VAL A O 1
ATOM 744 N N . PHE A 1 107 ? 4.593 17.315 47.882 1.00 34.75 99 PHE A N 1
ATOM 745 C CA . PHE A 1 107 ? 4.998 18.635 48.350 1.00 31.33 99 PHE A CA 1
ATOM 746 C C . PHE A 1 107 ? 5.746 18.523 49.673 1.00 34.35 99 PHE A C 1
ATOM 747 O O . PHE A 1 107 ? 5.333 17.792 50.580 1.00 36.79 99 PHE A O 1
ATOM 755 N N . LEU A 1 108 ? 6.846 19.267 49.785 1.00 35.91 100 LEU A N 1
ATOM 756 C CA . LEU A 1 108 ? 7.748 19.145 50.922 1.00 32.48 100 LEU A CA 1
ATOM 757 C C . LEU A 1 108 ? 8.016 20.514 51.517 1.00 32.90 100 LEU A C 1
ATOM 758 O O . LEU A 1 108 ? 8.247 21.483 50.789 1.00 34.17 100 LEU A O 1
ATOM 763 N N . VAL A 1 109 ? 7.957 20.599 52.836 1.00 33.70 101 VAL A N 1
ATOM 764 C CA . VAL A 1 109 ? 8.282 21.853 53.509 1.00 41.01 101 VAL A CA 1
ATOM 765 C C . VAL A 1 109 ? 9.422 21.589 54.486 1.00 35.49 101 VAL A C 1
ATOM 766 O O . VAL A 1 109 ? 9.442 20.559 55.177 1.00 41.02 101 VAL A O 1
ATOM 770 N N . PRO A 1 110 ? 10.407 22.471 54.542 1.00 36.20 102 PRO A N 1
ATOM 771 C CA . PRO A 1 110 ? 11.626 22.185 55.313 1.00 42.20 102 PRO A CA 1
ATOM 772 C C . PRO A 1 110 ? 11.381 22.071 56.810 1.00 42.55 102 PRO A C 1
ATOM 773 O O . PRO A 1 110 ? 10.522 22.748 57.378 1.00 43.80 102 PRO A O 1
ATOM 777 N N . ALA A 1 111 ? 12.158 21.188 57.442 1.00 39.84 103 ALA A N 1
ATOM 778 C CA . ALA A 1 111 ? 12.306 21.144 58.883 1.00 41.56 103 ALA A CA 1
ATOM 779 C C . ALA A 1 111 ?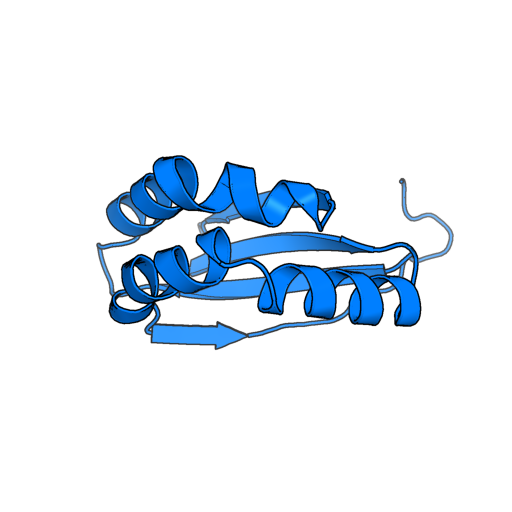 13.173 22.310 59.357 1.00 44.10 103 ALA A C 1
ATOM 780 O O . ALA A 1 111 ? 13.842 22.989 58.569 1.00 42.78 103 ALA A O 1
ATOM 782 N N . ALA A 1 112 ? 13.184 22.520 60.675 1.00 46.91 104 ALA A N 1
ATOM 783 C CA . ALA A 1 112 ? 13.902 23.671 61.222 1.00 52.96 104 ALA A CA 1
ATOM 784 C C . ALA A 1 112 ? 15.372 23.665 60.810 1.00 56.27 104 ALA A C 1
ATOM 785 O O . ALA A 1 112 ? 15.925 24.709 60.446 1.00 61.33 104 ALA A O 1
ATOM 787 N N . PHE A 1 113 ? 16.009 22.496 60.824 1.00 53.74 105 PHE A N 1
ATOM 788 C CA . PHE A 1 113 ? 17.425 22.355 60.511 1.00 53.74 105 PHE A CA 1
ATOM 789 C C . PHE A 1 113 ? 17.675 21.978 59.049 1.00 53.72 105 PHE A C 1
ATOM 790 O O . PHE A 1 113 ? 18.770 21.510 58.717 1.00 53.30 105 PHE A O 1
ATOM 798 N N . CYS A 1 114 ? 16.690 22.154 58.172 1.00 53.59 106 CYS A N 1
ATOM 799 C CA . CYS A 1 114 ? 16.908 21.871 56.751 1.00 53.51 106 CYS A CA 1
ATOM 800 C C . CYS A 1 114 ? 17.949 22.818 56.169 1.00 62.02 106 CYS A C 1
ATOM 801 O O . CYS A 1 114 ? 17.764 24.041 56.248 1.00 67.57 106 CYS A O 1
ATOM 804 N N . PRO A 1 115 ? 19.045 22.317 55.586 1.00 67.46 107 PRO A N 1
ATOM 805 C CA . PRO A 1 115 ? 20.000 23.210 54.911 1.00 76.15 107 PRO A CA 1
ATOM 806 C C . PRO A 1 115 ? 19.445 23.719 53.589 1.00 83.00 107 PRO A C 1
ATOM 807 O O . PRO A 1 115 ? 18.690 23.027 52.901 1.00 92.57 107 PRO A O 1
ATOM 811 N N . ASP A 1 116 ? 19.819 24.945 53.233 1.00 81.41 108 ASP A N 1
ATOM 812 C CA . ASP A 1 116 ? 19.234 25.575 52.044 1.00 83.71 108 ASP A CA 1
ATOM 813 C C . ASP A 1 116 ? 20.152 25.472 50.825 1.00 84.68 108 ASP A C 1
ATOM 814 O O . ASP A 1 116 ? 21.038 24.617 50.772 1.00 83.33 108 ASP A O 1
#